Protein AF-A0A959UUU5-F1 (afdb_monomer_lite)

Structure (mmCIF, N/CA/C/O backbone):
data_AF-A0A959UUU5-F1
#
_entry.id   AF-A0A959UUU5-F1
#
loop_
_atom_site.group_PDB
_atom_site.id
_atom_site.type_symbol
_atom_site.label_atom_id
_atom_site.label_alt_id
_atom_site.label_comp_id
_atom_site.label_asym_id
_atom_site.label_entity_id
_atom_site.label_seq_id
_atom_site.pdbx_PDB_ins_code
_atom_site.Cartn_x
_atom_site.Cartn_y
_atom_site.Cartn_z
_atom_site.occupancy
_atom_site.B_iso_or_equiv
_atom_site.auth_seq_id
_atom_site.auth_comp_id
_atom_site.auth_asym_id
_atom_site.auth_atom_id
_atom_site.pdbx_PDB_model_num
ATOM 1 N N . MET A 1 1 ? 49.485 2.337 1.474 1.00 57.94 1 MET A N 1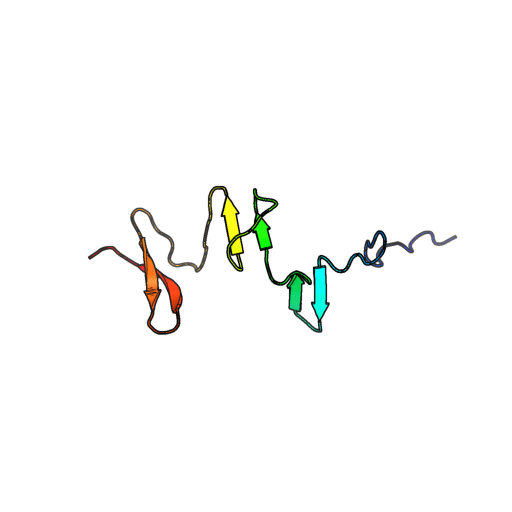
ATOM 2 C CA . MET A 1 1 ? 48.581 1.613 0.556 1.00 57.94 1 MET A CA 1
ATOM 3 C C . MET A 1 1 ? 47.163 1.710 1.120 1.00 57.94 1 MET A C 1
ATOM 5 O O . MET A 1 1 ? 46.872 0.945 2.029 1.00 57.94 1 MET A O 1
ATOM 9 N N . PRO A 1 2 ? 46.316 2.681 0.733 1.00 61.09 2 PRO A N 1
ATOM 10 C CA . PRO A 1 2 ? 44.955 2.755 1.261 1.00 61.09 2 PRO A CA 1
ATOM 11 C C . PRO A 1 2 ? 44.029 1.842 0.442 1.00 61.09 2 PRO A C 1
ATOM 13 O O . PRO A 1 2 ? 43.815 2.062 -0.744 1.00 61.09 2 PRO A O 1
ATOM 16 N N . TYR A 1 3 ? 43.518 0.792 1.078 1.00 71.50 3 TYR A N 1
ATOM 17 C CA . TYR A 1 3 ? 42.630 -0.231 0.510 1.00 71.50 3 TYR A CA 1
ATOM 18 C C . TYR A 1 3 ? 41.181 -0.016 0.965 1.00 71.50 3 TYR A C 1
ATOM 20 O O . TYR A 1 3 ? 40.607 -0.83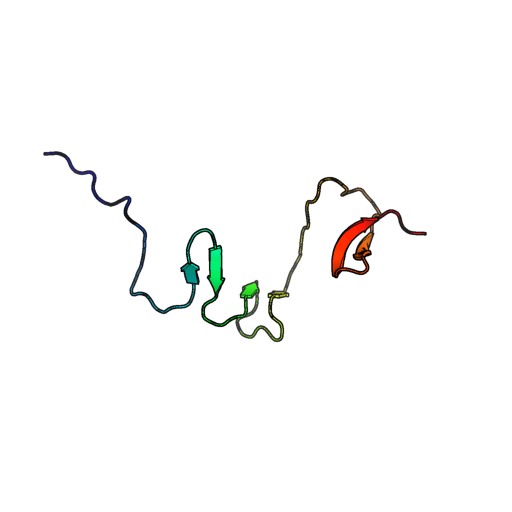9 1.669 1.00 71.50 3 TYR A O 1
ATOM 28 N N . ALA A 1 4 ? 40.566 1.096 0.574 1.00 61.47 4 ALA A N 1
ATOM 29 C CA . ALA A 1 4 ? 39.138 1.284 0.812 1.00 61.47 4 ALA A CA 1
ATOM 30 C C . ALA A 1 4 ? 38.480 1.991 -0.370 1.00 61.47 4 ALA A C 1
ATOM 32 O O . ALA A 1 4 ? 38.163 3.174 -0.310 1.00 61.47 4 ALA A O 1
ATOM 33 N N . LEU A 1 5 ? 38.258 1.240 -1.447 1.00 63.25 5 LEU A N 1
ATOM 34 C CA . LEU A 1 5 ? 37.223 1.590 -2.407 1.00 63.25 5 LEU A CA 1
ATOM 35 C C . LEU A 1 5 ? 36.424 0.331 -2.741 1.00 63.25 5 LEU A C 1
ATOM 37 O O . LEU A 1 5 ? 36.824 -0.459 -3.591 1.00 63.25 5 LEU A O 1
ATOM 41 N N . HIS A 1 6 ? 35.327 0.131 -2.010 1.00 63.66 6 HIS A N 1
ATOM 42 C CA . HIS A 1 6 ? 34.182 -0.639 -2.510 1.00 63.66 6 HIS A CA 1
ATOM 43 C C . HIS A 1 6 ? 32.843 -0.316 -1.829 1.00 63.66 6 HIS A C 1
ATOM 45 O O . HIS A 1 6 ? 31.878 -1.048 -1.997 1.00 63.66 6 HIS A O 1
ATOM 51 N N . ALA A 1 7 ? 32.726 0.804 -1.112 1.00 62.41 7 ALA A N 1
ATOM 52 C CA . ALA A 1 7 ? 31.411 1.317 -0.728 1.00 62.41 7 ALA A CA 1
ATOM 53 C C . ALA A 1 7 ? 30.861 2.216 -1.850 1.00 62.41 7 ALA A C 1
ATOM 55 O O . ALA A 1 7 ? 30.610 3.399 -1.652 1.00 62.41 7 ALA A O 1
ATOM 56 N N . GLY A 1 8 ? 30.764 1.662 -3.054 1.00 61.66 8 GLY A N 1
ATOM 57 C CA . GLY A 1 8 ? 30.077 2.271 -4.184 1.00 61.66 8 GLY A CA 1
ATOM 58 C C . G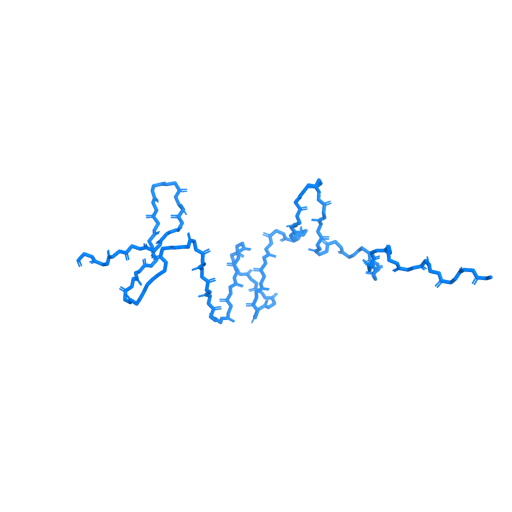LY A 1 8 ? 29.188 1.188 -4.748 1.00 61.66 8 GLY A C 1
ATOM 59 O O . GLY A 1 8 ? 29.699 0.361 -5.485 1.00 61.66 8 GLY A O 1
ATOM 60 N N . THR A 1 9 ? 27.958 1.145 -4.228 1.00 61.12 9 THR A N 1
ATOM 61 C CA . THR A 1 9 ? 26.785 0.383 -4.687 1.00 61.12 9 THR A CA 1
ATOM 62 C C . THR A 1 9 ? 27.087 -0.938 -5.394 1.00 61.12 9 THR A C 1
ATOM 64 O O . THR A 1 9 ? 27.589 -0.970 -6.513 1.00 61.12 9 THR A O 1
ATOM 67 N N . VAL A 1 10 ? 26.708 -2.043 -4.742 1.00 64.31 10 VAL A N 1
ATOM 68 C CA . VAL A 1 10 ? 26.294 -3.265 -5.448 1.00 64.31 10 VAL A CA 1
ATOM 69 C C . VAL A 1 10 ? 25.587 -2.846 -6.731 1.00 64.31 10 VAL A C 1
ATOM 71 O O . VAL A 1 10 ? 24.664 -2.062 -6.603 1.00 64.31 10 VAL A O 1
ATOM 74 N N . ASP A 1 11 ? 26.034 -3.308 -7.898 1.00 65.31 11 ASP A N 1
ATOM 75 C CA . ASP A 1 11 ? 25.111 -3.819 -8.909 1.00 65.31 11 ASP A CA 1
ATOM 76 C C . ASP A 1 11 ? 25.840 -4.782 -9.853 1.00 65.31 11 ASP A C 1
ATOM 78 O O . ASP A 1 11 ? 26.705 -4.451 -10.668 1.00 65.31 11 ASP A O 1
ATOM 82 N N . VAL A 1 12 ? 25.487 -6.049 -9.657 1.00 66.69 12 VAL A N 1
ATOM 83 C CA . VAL A 1 12 ? 25.543 -7.097 -10.666 1.00 66.69 12 VAL A CA 1
ATOM 84 C C . VAL A 1 12 ? 24.652 -6.598 -11.802 1.00 66.69 12 VAL A C 1
ATOM 86 O O . VAL A 1 12 ? 23.457 -6.555 -11.595 1.00 66.69 12 VAL A O 1
ATOM 89 N N . ALA A 1 13 ? 25.251 -6.166 -12.920 1.00 61.88 13 ALA A N 1
ATOM 90 C CA . ALA A 1 13 ? 24.618 -5.745 -14.180 1.00 61.88 13 ALA A CA 1
ATOM 91 C C . ALA A 1 13 ? 23.174 -5.222 -14.060 1.00 61.88 13 ALA A C 1
ATOM 93 O O . ALA A 1 13 ? 22.277 -6.048 -13.989 1.00 61.88 13 ALA A O 1
ATOM 94 N N . ASP A 1 14 ? 22.971 -3.897 -14.139 1.00 71.06 14 ASP A N 1
ATOM 95 C CA . ASP A 1 14 ? 21.653 -3.236 -14.221 1.00 71.06 14 ASP A CA 1
ATOM 96 C C . ASP A 1 14 ? 20.647 -4.046 -15.065 1.00 71.06 14 ASP A C 1
ATOM 98 O O . ASP A 1 14 ? 20.567 -3.901 -16.288 1.00 71.06 14 ASP A O 1
ATOM 102 N N . ASP A 1 15 ? 19.873 -4.915 -14.421 1.00 75.62 15 ASP A N 1
ATOM 103 C CA . ASP A 1 15 ? 18.839 -5.730 -15.061 1.00 75.62 15 ASP A CA 1
ATOM 104 C C . ASP A 1 15 ? 17.484 -5.006 -15.062 1.00 75.62 15 ASP A C 1
ATOM 106 O O . ASP A 1 15 ? 16.529 -5.449 -15.700 1.00 75.62 15 ASP A O 1
ATOM 110 N N . GLY A 1 16 ? 17.435 -3.822 -14.438 1.00 80.31 16 GLY A N 1
ATOM 111 C CA . GLY A 1 16 ? 16.300 -2.905 -14.447 1.00 80.31 16 GLY A CA 1
ATOM 112 C C . GLY A 1 16 ? 15.210 -3.253 -13.438 1.00 80.31 16 GLY A C 1
ATOM 113 O O . GLY A 1 16 ? 14.168 -2.592 -13.430 1.00 80.31 16 GLY A O 1
ATOM 114 N N . ASP A 1 17 ? 15.426 -4.247 -12.574 1.00 83.75 17 ASP A N 1
ATOM 115 C CA . ASP A 1 17 ? 14.398 -4.690 -11.634 1.00 83.75 17 ASP A CA 1
ATOM 116 C C . ASP A 1 17 ? 14.100 -3.644 -10.552 1.00 83.75 17 ASP A C 1
ATOM 118 O O . ASP A 1 17 ? 12.926 -3.416 -10.232 1.00 83.75 17 ASP A O 1
ATOM 122 N N . TRP A 1 18 ? 15.126 -2.950 -10.049 1.00 88.00 18 TRP A N 1
ATOM 123 C CA . TRP A 1 18 ? 15.003 -1.849 -9.092 1.00 88.00 18 TRP A CA 1
ATOM 124 C C . TRP A 1 18 ? 15.593 -0.564 -9.664 1.00 88.00 18 TRP A C 1
ATOM 126 O O . TRP A 1 18 ? 16.784 -0.469 -9.936 1.00 88.00 18 TRP A O 1
ATOM 136 N N . VAL A 1 19 ? 14.744 0.447 -9.831 1.00 87.44 19 VAL A N 1
ATOM 137 C CA . VAL A 1 19 ? 15.109 1.742 -10.405 1.00 87.44 19 VAL A CA 1
ATOM 138 C C . VAL A 1 19 ? 15.124 2.797 -9.307 1.00 87.44 19 VAL A C 1
ATOM 140 O O . VAL A 1 19 ? 14.129 2.993 -8.600 1.00 87.44 19 VAL A O 1
ATOM 143 N N . VAL A 1 20 ? 16.241 3.516 -9.201 1.00 88.19 20 VAL A N 1
ATOM 144 C CA . VAL A 1 20 ? 16.365 4.717 -8.369 1.00 88.19 20 VAL A CA 1
ATOM 145 C C . VAL A 1 20 ? 16.155 5.953 -9.246 1.00 88.19 20 VAL A C 1
ATOM 147 O O . VAL A 1 20 ? 16.879 6.156 -10.218 1.00 88.19 20 VAL A O 1
ATOM 150 N N . ASN A 1 21 ? 15.166 6.788 -8.920 1.00 86.12 21 ASN A N 1
ATOM 151 C CA . ASN A 1 21 ? 14.913 8.059 -9.606 1.00 86.12 21 ASN A CA 1
ATOM 152 C C . ASN A 1 21 ? 14.724 9.184 -8.581 1.00 86.12 21 ASN A C 1
ATOM 154 O O . ASN A 1 21 ? 13.694 9.248 -7.901 1.00 86.12 21 ASN A O 1
ATOM 158 N N . GLY A 1 22 ? 15.730 10.055 -8.462 1.00 88.50 22 GLY A N 1
ATOM 159 C CA . GLY A 1 22 ? 15.805 11.032 -7.376 1.00 88.50 22 GLY A CA 1
ATOM 160 C C . GLY A 1 22 ? 15.782 10.324 -6.020 1.00 88.50 22 GLY A C 1
ATOM 161 O O . GLY A 1 22 ? 16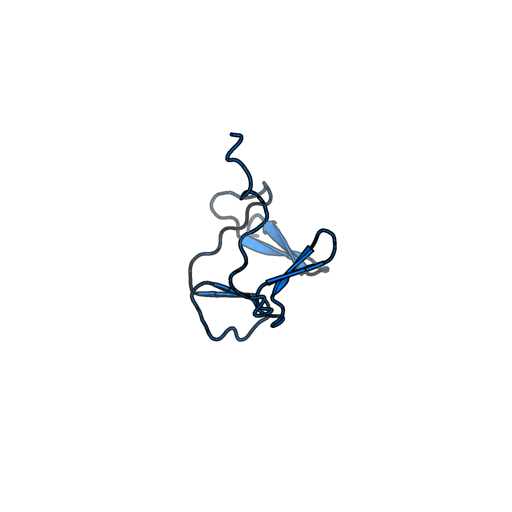.599 9.442 -5.773 1.00 88.50 22 GLY A O 1
ATOM 162 N N . ASP A 1 23 ? 14.796 10.664 -5.190 1.00 90.94 23 ASP A N 1
ATOM 163 C CA . ASP A 1 23 ? 14.608 10.093 -3.848 1.00 90.94 23 ASP A CA 1
ATOM 164 C C . ASP A 1 23 ? 13.712 8.838 -3.831 1.00 90.94 23 ASP A C 1
ATOM 166 O O . ASP A 1 23 ? 13.346 8.340 -2.765 1.00 90.94 23 ASP A O 1
ATOM 170 N N . THR A 1 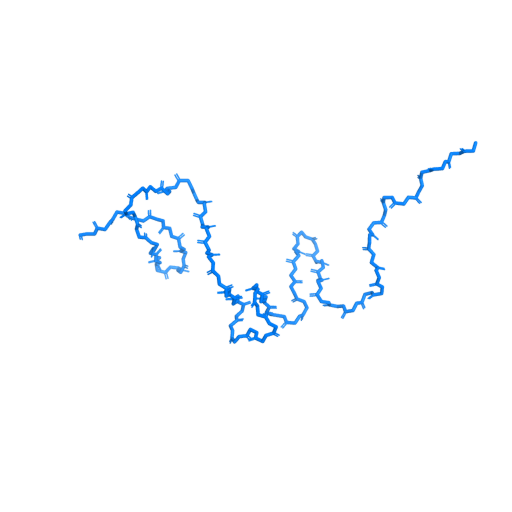24 ? 13.309 8.326 -5.000 1.00 87.00 24 THR A N 1
ATOM 171 C CA . THR A 1 24 ? 12.414 7.164 -5.102 1.00 87.00 24 THR A CA 1
ATOM 172 C C . THR A 1 24 ? 13.169 5.902 -5.500 1.00 87.00 24 THR A C 1
ATOM 174 O O . THR A 1 24 ? 13.981 5.924 -6.420 1.00 87.00 24 THR A O 1
ATOM 177 N N . LEU A 1 25 ? 12.843 4.786 -4.847 1.00 88.75 25 LEU A N 1
ATOM 178 C CA . LEU A 1 25 ? 13.215 3.428 -5.244 1.00 88.75 25 LEU A CA 1
ATOM 179 C C . LEU A 1 25 ? 11.932 2.689 -5.632 1.00 88.75 25 LEU A C 1
ATOM 181 O O . LEU A 1 25 ? 11.011 2.595 -4.819 1.00 88.75 25 LEU A O 1
ATOM 185 N N . HIS A 1 26 ? 11.845 2.180 -6.859 1.00 88.75 26 HIS A N 1
ATOM 186 C CA . HIS A 1 26 ? 10.659 1.466 -7.340 1.00 88.75 26 HIS A CA 1
ATOM 187 C C . HIS A 1 26 ? 11.026 0.318 -8.278 1.00 88.75 26 HIS A C 1
ATOM 189 O O . HIS A 1 26 ? 12.119 0.280 -8.832 1.00 88.75 26 HIS A O 1
ATOM 195 N N . SER A 1 27 ? 10.098 -0.622 -8.469 1.00 89.31 27 SER A N 1
ATOM 196 C CA . SER A 1 27 ? 10.305 -1.697 -9.439 1.00 89.31 27 SER A CA 1
ATOM 197 C C . SER A 1 27 ? 10.187 -1.172 -10.871 1.00 89.31 27 SER A C 1
ATOM 199 O O . SER A 1 27 ? 9.170 -0.556 -11.213 1.00 89.31 27 SER A O 1
ATOM 201 N N . GLY A 1 28 ? 11.160 -1.489 -11.731 1.00 85.00 28 GLY A N 1
ATOM 202 C CA . GLY A 1 28 ? 11.082 -1.189 -13.169 1.00 85.00 28 GLY A CA 1
ATOM 203 C C . GLY A 1 28 ? 9.925 -1.914 -13.871 1.00 85.00 28 GLY A C 1
ATOM 204 O O . GLY A 1 28 ? 9.332 -1.396 -14.819 1.00 85.00 28 GLY A O 1
ATOM 205 N N . ASN A 1 29 ? 9.503 -3.058 -13.323 1.00 84.56 29 ASN A N 1
ATOM 206 C CA . ASN A 1 29 ? 8.394 -3.878 -13.818 1.00 84.56 29 ASN A CA 1
ATOM 207 C C . ASN A 1 29 ? 7.013 -3.443 -13.280 1.00 84.56 29 ASN A C 1
ATOM 209 O O . ASN A 1 29 ? 6.009 -4.119 -13.519 1.00 84.56 29 ASN A O 1
ATOM 213 N N . LYS A 1 30 ? 6.934 -2.301 -12.576 1.00 86.88 30 LYS A N 1
ATOM 214 C CA . LYS A 1 30 ? 5.701 -1.673 -12.045 1.00 86.88 30 LYS A CA 1
ATOM 215 C C . LYS A 1 30 ? 4.908 -2.504 -11.025 1.00 86.88 30 LYS A C 1
ATOM 217 O O . LYS A 1 30 ? 3.819 -2.086 -10.631 1.00 86.88 30 LYS A O 1
ATOM 222 N N . ARG A 1 31 ? 5.407 -3.667 -10.601 1.00 92.69 31 ARG A N 1
ATOM 223 C CA . ARG A 1 31 ? 4.769 -4.540 -9.606 1.00 92.69 31 ARG A CA 1
ATOM 224 C C 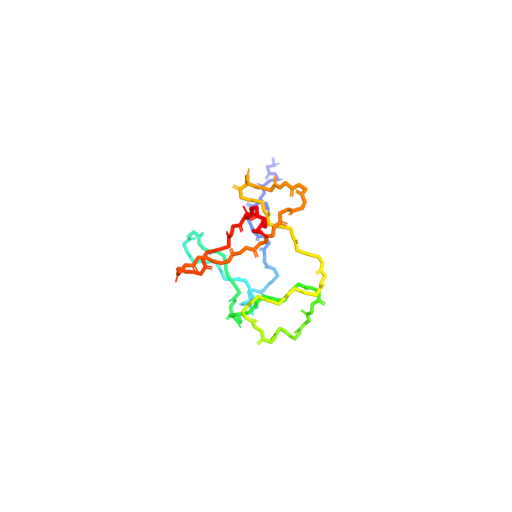. ARG A 1 31 ? 5.804 -5.069 -8.628 1.00 92.69 31 ARG A C 1
ATOM 226 O O . ARG A 1 31 ? 6.920 -5.382 -9.023 1.00 92.69 31 ARG A O 1
ATOM 233 N N . VAL A 1 32 ? 5.405 -5.216 -7.372 1.00 93.69 32 VAL A N 1
ATOM 234 C CA . VAL A 1 32 ? 6.229 -5.787 -6.306 1.00 93.69 32 VAL A CA 1
ATOM 235 C C . VAL A 1 32 ? 5.523 -7.022 -5.754 1.00 93.69 32 VAL A C 1
ATOM 237 O O . VAL A 1 32 ? 4.412 -6.933 -5.231 1.00 93.69 32 VAL A O 1
ATOM 240 N N . GLY A 1 33 ? 6.168 -8.180 -5.886 1.00 94.12 33 GLY A N 1
ATOM 241 C CA . GLY A 1 33 ? 5.740 -9.434 -5.269 1.00 94.12 33 GLY A CA 1
ATOM 242 C C . GLY A 1 33 ? 6.576 -9.745 -4.029 1.00 94.12 33 GLY A C 1
ATOM 243 O O . GLY A 1 33 ? 7.802 -9.721 -4.092 1.00 94.12 33 GLY A O 1
ATOM 244 N N . ILE A 1 34 ? 5.931 -10.063 -2.906 1.00 95.56 34 ILE A N 1
ATOM 245 C CA . ILE A 1 34 ? 6.583 -10.587 -1.697 1.00 95.56 34 ILE A CA 1
ATOM 246 C C . ILE A 1 34 ? 6.022 -11.985 -1.450 1.00 95.56 34 ILE A C 1
ATOM 248 O O . ILE A 1 34 ? 4.823 -12.143 -1.235 1.00 95.56 34 ILE A O 1
ATOM 252 N N . GLY A 1 35 ? 6.871 -13.011 -1.522 1.00 96.12 35 GLY A N 1
ATOM 253 C CA . GLY A 1 35 ? 6.431 -14.411 -1.427 1.00 96.12 35 GLY A CA 1
ATOM 254 C C . GLY A 1 35 ? 5.741 -14.952 -2.690 1.00 96.12 35 GLY A C 1
ATOM 255 O O . GLY A 1 35 ? 5.225 -16.065 -2.669 1.00 96.12 35 GLY A O 1
ATOM 256 N N . THR A 1 36 ? 5.745 -14.199 -3.796 1.00 95.69 36 THR A N 1
ATOM 257 C CA . THR A 1 36 ? 5.250 -14.632 -5.113 1.00 95.69 36 THR A CA 1
ATOM 258 C C . THR A 1 36 ? 6.129 -14.081 -6.235 1.00 95.69 36 THR A C 1
ATOM 260 O O . THR A 1 36 ? 6.586 -12.943 -6.159 1.00 95.69 36 THR A O 1
ATOM 263 N N . ALA A 1 37 ? 6.340 -14.875 -7.288 1.00 93.88 37 ALA A N 1
ATOM 264 C CA . ALA A 1 37 ? 7.023 -14.448 -8.514 1.00 93.88 37 ALA A CA 1
ATOM 265 C C . ALA A 1 37 ? 6.050 -13.935 -9.594 1.00 93.88 37 ALA A C 1
ATOM 267 O O . ALA A 1 37 ? 6.480 -13.399 -10.611 1.00 93.88 37 ALA A O 1
ATOM 268 N N . ALA A 1 38 ? 4.740 -14.100 -9.386 1.00 94.12 38 ALA A N 1
ATOM 269 C CA . ALA A 1 38 ? 3.697 -13.713 -10.334 1.00 94.12 38 ALA A CA 1
ATOM 270 C C . ALA A 1 38 ? 2.671 -12.787 -9.653 1.00 94.12 38 ALA A C 1
ATOM 272 O O . ALA A 1 38 ? 1.559 -13.221 -9.347 1.00 94.12 38 ALA A O 1
ATOM 273 N N . PRO A 1 39 ? 3.031 -11.521 -9.368 1.00 95.50 39 PRO A N 1
ATOM 274 C CA . PRO A 1 39 ? 2.106 -10.560 -8.779 1.00 95.50 39 PRO A CA 1
ATOM 275 C C . PRO A 1 39 ? 0.982 -10.197 -9.765 1.00 95.50 39 PRO A C 1
ATOM 277 O O . PRO A 1 39 ? 1.224 -9.795 -10.910 1.00 95.50 39 PRO A O 1
ATOM 280 N N . ASP A 1 40 ? -0.262 -10.299 -9.306 1.00 96.31 40 ASP A N 1
ATOM 281 C CA . ASP A 1 40 ? -1.479 -9.928 -10.048 1.00 96.31 40 ASP A CA 1
ATOM 282 C C . ASP A 1 40 ? -1.904 -8.458 -9.850 1.00 96.31 40 ASP A C 1
ATOM 284 O O . ASP A 1 40 ? -2.682 -7.921 -10.638 1.00 96.31 40 ASP A O 1
ATOM 288 N N . THR A 1 41 ? -1.339 -7.787 -8.850 1.00 95.38 41 THR A N 1
ATOM 289 C CA . THR A 1 41 ? -1.593 -6.393 -8.467 1.00 95.38 41 THR A CA 1
ATOM 290 C C . THR A 1 41 ? -0.273 -5.632 -8.310 1.00 95.38 41 THR A C 1
ATOM 292 O O . THR A 1 41 ? 0.809 -6.217 -8.389 1.00 95.38 41 THR A O 1
ATOM 295 N N . THR A 1 42 ? -0.333 -4.308 -8.127 1.00 94.38 42 THR A N 1
ATOM 296 C CA . THR A 1 42 ? 0.869 -3.466 -7.962 1.00 94.38 42 THR A CA 1
ATOM 297 C C . THR A 1 42 ? 1.718 -3.893 -6.763 1.00 94.38 42 THR A C 1
ATOM 299 O O . THR A 1 42 ? 2.942 -3.896 -6.855 1.00 94.38 42 THR A O 1
ATOM 302 N N . LEU A 1 43 ? 1.081 -4.295 -5.663 1.00 94.81 43 LEU A N 1
ATOM 303 C CA . LEU A 1 43 ? 1.732 -4.889 -4.501 1.00 94.81 43 LEU A CA 1
ATOM 304 C C . LEU A 1 43 ? 0.993 -6.180 -4.143 1.00 94.81 43 LEU A C 1
ATOM 306 O O . LEU A 1 43 ? -0.142 -6.121 -3.678 1.00 94.81 43 LEU A O 1
ATOM 310 N N . HIS A 1 44 ? 1.646 -7.326 -4.330 1.00 96.31 44 HIS A N 1
ATOM 311 C CA . HIS A 1 44 ? 1.104 -8.637 -3.975 1.00 96.31 44 HIS A CA 1
ATOM 312 C C . HIS A 1 44 ? 1.963 -9.261 -2.875 1.00 96.31 44 HIS A C 1
ATOM 314 O O . HIS A 1 44 ? 3.137 -9.563 -3.093 1.00 96.31 44 HIS A O 1
ATOM 320 N N . VAL A 1 45 ? 1.374 -9.505 -1.704 1.00 96.44 45 VAL A N 1
ATOM 321 C CA . VAL A 1 45 ? 2.049 -10.163 -0.577 1.00 96.44 45 VAL A CA 1
ATOM 322 C C . VAL A 1 45 ? 1.390 -11.510 -0.297 1.00 96.44 45 VAL A C 1
ATOM 324 O O . VAL A 1 45 ? 0.243 -11.565 0.136 1.00 96.44 45 VAL A O 1
ATOM 327 N N . VAL A 1 46 ? 2.128 -12.599 -0.510 1.00 97.38 46 VAL A N 1
ATOM 328 C CA . VAL A 1 46 ? 1.751 -13.941 -0.052 1.00 97.38 46 VAL A CA 1
ATOM 329 C C . VAL A 1 46 ? 2.397 -14.162 1.312 1.00 97.38 46 VAL A C 1
ATOM 331 O O . VAL A 1 46 ? 3.568 -14.525 1.413 1.00 97.38 46 VAL A O 1
ATOM 334 N N . GLY A 1 47 ? 1.643 -13.894 2.376 1.00 96.19 47 GLY A N 1
ATOM 335 C CA . GLY A 1 47 ? 2.122 -14.007 3.752 1.00 96.19 47 GLY A CA 1
ATOM 336 C C . GLY A 1 47 ? 1.475 -12.987 4.685 1.00 96.19 47 GLY A C 1
ATOM 337 O O . GLY A 1 47 ? 0.411 -12.444 4.398 1.00 96.19 47 GLY A O 1
ATOM 338 N N . GLY A 1 48 ? 2.120 -12.741 5.825 1.00 93.81 48 GLY A N 1
ATOM 339 C CA . GLY A 1 48 ? 1.683 -11.722 6.777 1.00 93.81 48 GLY A CA 1
ATOM 340 C C . GLY A 1 48 ? 2.087 -10.313 6.343 1.00 93.81 48 GLY A C 1
ATOM 341 O O . GLY A 1 48 ? 3.175 -10.103 5.812 1.00 93.81 48 GLY A O 1
ATOM 342 N N . PHE A 1 49 ? 1.233 -9.336 6.642 1.00 94.44 49 PHE A N 1
ATOM 343 C CA . PHE A 1 49 ? 1.500 -7.912 6.458 1.00 94.44 49 PHE A CA 1
ATOM 344 C C . PHE A 1 49 ? 1.348 -7.188 7.800 1.00 94.44 49 PHE A C 1
ATOM 346 O O . PHE A 1 49 ? 0.360 -7.385 8.508 1.00 94.44 49 PHE A O 1
ATOM 353 N N . LYS A 1 50 ? 2.331 -6.353 8.163 1.00 94.88 50 LYS A N 1
ATOM 354 C CA . LYS A 1 50 ? 2.294 -5.518 9.371 1.00 94.88 50 LYS A CA 1
ATOM 355 C C . LYS A 1 50 ? 2.417 -4.048 8.982 1.00 94.88 50 LYS A C 1
ATOM 357 O O . LYS A 1 50 ? 3.489 -3.610 8.575 1.00 94.88 50 LYS A O 1
ATOM 362 N N . TYR A 1 51 ? 1.345 -3.289 9.185 1.00 95.94 51 TYR A N 1
ATOM 363 C CA . TYR A 1 51 ? 1.316 -1.841 8.982 1.00 95.94 51 TYR A CA 1
ATOM 364 C C . TYR A 1 51 ? 1.454 -1.094 10.312 1.00 95.94 51 TYR A C 1
ATOM 366 O O . TYR A 1 51 ? 0.646 -1.305 11.220 1.00 95.94 51 TYR A O 1
ATOM 374 N N . GLN A 1 52 ? 2.483 -0.250 10.433 1.00 96.75 52 GLN A N 1
ATOM 375 C CA . GLN A 1 52 ? 2.769 0.557 11.624 1.00 96.75 52 GLN A CA 1
ATOM 376 C C . GLN A 1 52 ? 2.702 2.061 11.313 1.00 96.75 52 GLN A C 1
ATOM 378 O O . GLN A 1 52 ? 3.667 2.637 10.832 1.00 96.75 52 GLN A O 1
ATOM 383 N N . ASP A 1 53 ? 1.557 2.668 11.610 1.00 95.44 53 ASP A N 1
ATOM 384 C CA . ASP A 1 53 ? 1.242 4.104 11.566 1.00 95.44 53 ASP A CA 1
ATOM 385 C C . ASP A 1 53 ? 1.185 4.783 12.958 1.00 95.44 53 ASP A C 1
ATOM 387 O O . ASP A 1 53 ? 0.930 5.979 13.049 1.00 95.44 53 ASP A O 1
ATOM 391 N N . GLY A 1 54 ? 1.403 4.039 14.052 1.00 96.94 54 GLY A N 1
ATOM 392 C CA . GLY A 1 54 ? 1.327 4.543 15.432 1.00 96.94 54 GLY A CA 1
ATOM 393 C C . GLY A 1 54 ? -0.040 4.400 16.113 1.00 96.94 54 GLY A C 1
ATOM 394 O O . GLY A 1 54 ? -0.145 4.622 17.318 1.00 96.94 54 GLY A O 1
ATOM 395 N N . THR A 1 55 ? -1.077 3.983 15.387 1.00 96.06 55 THR A N 1
ATOM 396 C CA . THR A 1 55 ? -2.442 3.766 15.902 1.00 96.06 55 THR A CA 1
ATOM 397 C C . THR A 1 55 ? -2.812 2.285 16.057 1.00 96.06 55 THR A C 1
ATOM 399 O O . THR A 1 55 ? -3.967 1.953 16.328 1.00 96.06 55 THR A O 1
ATOM 402 N N . GLN A 1 56 ? -1.836 1.376 15.928 1.00 97.44 56 GLN A N 1
ATOM 403 C CA . GLN A 1 56 ? -2.025 -0.067 16.132 1.00 97.44 56 GLN A CA 1
ATOM 404 C C . GLN A 1 56 ? -2.470 -0.344 17.572 1.00 97.44 56 GLN A C 1
ATOM 406 O O . GLN A 1 56 ? -1.878 0.174 18.517 1.00 97.44 56 GLN A O 1
ATOM 411 N N . ALA A 1 57 ? -3.439 -1.238 17.755 1.00 96.31 57 ALA A N 1
ATOM 412 C CA . ALA A 1 57 ? -3.787 -1.800 19.058 1.00 96.31 57 ALA A CA 1
ATOM 413 C C . ALA A 1 57 ? -4.488 -3.155 18.886 1.00 96.31 57 ALA A C 1
ATOM 415 O O . ALA A 1 57 ? -4.931 -3.492 17.785 1.00 96.31 57 ALA A O 1
ATOM 416 N N . ASP A 1 58 ? -4.591 -3.921 19.977 1.00 97.06 58 ASP A N 1
ATOM 417 C CA . ASP A 1 58 ? -5.370 -5.163 19.995 1.00 97.06 58 ASP A CA 1
ATOM 418 C C . ASP A 1 58 ? -6.810 -4.902 19.521 1.00 97.06 58 ASP A C 1
ATOM 420 O O . ASP A 1 58 ? -7.416 -3.890 19.884 1.00 97.06 58 ASP A O 1
ATOM 424 N N . LYS A 1 59 ? -7.343 -5.815 18.701 1.00 96.00 59 LYS A N 1
ATOM 425 C CA . LYS A 1 59 ? -8.710 -5.781 18.136 1.00 96.00 59 LYS A CA 1
ATOM 426 C C . LYS A 1 59 ? -9.052 -4.586 17.234 1.00 96.00 59 LYS A C 1
ATOM 428 O O . LYS A 1 59 ? -10.229 -4.378 16.952 1.00 96.00 59 LYS A O 1
ATOM 433 N N . ARG A 1 60 ? -8.075 -3.818 16.746 1.00 97.44 60 ARG A N 1
ATOM 434 C CA . ARG A 1 60 ? -8.329 -2.816 15.697 1.00 97.44 60 ARG A CA 1
ATOM 435 C C . ARG A 1 60 ? -8.427 -3.448 14.313 1.00 97.44 60 ARG A C 1
ATOM 437 O O . ARG A 1 60 ? -7.818 -4.484 14.047 1.00 97.44 60 ARG A O 1
ATOM 444 N N . ILE A 1 61 ? -9.162 -2.781 13.429 1.00 96.06 61 ILE A N 1
ATOM 445 C CA . ILE A 1 61 ? -9.311 -3.154 12.020 1.00 96.06 61 ILE A CA 1
ATOM 446 C C . ILE A 1 61 ? -8.608 -2.132 11.129 1.00 96.06 61 ILE A C 1
ATOM 448 O O . ILE A 1 61 ? -8.578 -0.943 11.443 1.00 96.06 61 ILE A O 1
ATOM 452 N N . LEU A 1 62 ? -8.018 -2.600 10.030 1.00 96.50 62 LEU A N 1
ATOM 453 C CA . LEU A 1 62 ? -7.451 -1.723 9.012 1.00 96.50 62 LEU A CA 1
ATOM 454 C C . LEU A 1 62 ? -8.586 -1.242 8.105 1.00 96.50 62 LEU A C 1
ATOM 456 O O . LEU A 1 62 ? -9.265 -2.064 7.488 1.00 96.50 62 LEU A O 1
ATOM 460 N N . THR A 1 63 ? -8.790 0.067 8.023 1.00 95.31 63 THR A N 1
ATOM 461 C CA . THR A 1 63 ? -9.856 0.683 7.219 1.00 95.31 63 THR A CA 1
ATOM 462 C C . THR A 1 63 ? -9.279 1.690 6.236 1.00 95.31 63 THR A C 1
ATOM 464 O O . THR A 1 63 ? -8.256 2.312 6.527 1.00 95.31 63 THR A O 1
ATOM 467 N N . SER A 1 64 ? -9.956 1.878 5.103 1.00 96.69 64 SER A N 1
ATOM 468 C CA . SER A 1 64 ? -9.644 2.924 4.125 1.00 96.69 64 SER A CA 1
ATOM 469 C C . SER A 1 64 ? -10.488 4.179 4.349 1.00 96.69 64 SER A C 1
ATOM 471 O O . SER A 1 64 ? -11.685 4.065 4.621 1.00 96.69 64 SER A O 1
ATOM 473 N N . ASP A 1 65 ? -9.897 5.358 4.165 1.00 95.25 65 ASP A N 1
ATOM 474 C CA . ASP A 1 65 ? -10.637 6.621 4.037 1.00 95.25 65 ASP A CA 1
ATOM 475 C C . ASP A 1 65 ? -11.083 6.897 2.580 1.00 95.25 65 ASP A C 1
ATOM 477 O O . ASP A 1 65 ? -10.940 6.047 1.697 1.00 95.25 65 ASP A O 1
ATOM 481 N N . ALA A 1 66 ? -11.655 8.082 2.326 1.00 97.81 66 ALA A N 1
ATOM 482 C CA . ALA A 1 66 ? -12.128 8.489 0.997 1.00 97.81 66 ALA A CA 1
ATOM 483 C C . ALA A 1 66 ? -10.999 8.681 -0.033 1.00 97.81 66 ALA A C 1
ATOM 485 O O . ALA A 1 66 ? -11.252 8.570 -1.233 1.00 97.81 66 ALA A O 1
ATOM 486 N N . ASP A 1 67 ? -9.775 8.932 0.432 1.00 97.81 67 ASP A N 1
ATOM 487 C CA . ASP A 1 67 ? -8.583 9.100 -0.402 1.00 97.81 67 ASP A CA 1
ATOM 488 C C . ASP A 1 67 ? -7.821 7.770 -0.582 1.00 97.81 67 ASP A C 1
ATOM 490 O O . ASP A 1 67 ? -6.841 7.699 -1.326 1.00 97.81 67 ASP A O 1
ATOM 494 N N . GLY A 1 68 ? -8.288 6.694 0.064 1.00 95.56 68 GLY A N 1
ATOM 495 C CA . GLY A 1 68 ? -7.705 5.358 -0.005 1.00 95.56 68 GLY A CA 1
ATOM 496 C C . GLY A 1 68 ? -6.539 5.129 0.959 1.00 95.56 68 GLY A C 1
ATOM 497 O O . GLY A 1 68 ? -5.852 4.111 0.835 1.00 95.56 68 GLY A O 1
ATOM 498 N N . ASN A 1 69 ? -6.304 6.023 1.924 1.00 95.94 69 ASN A N 1
ATOM 499 C CA . ASN A 1 69 ? -5.278 5.801 2.939 1.00 95.94 69 ASN A CA 1
ATOM 500 C C . ASN A 1 69 ? -5.747 4.744 3.935 1.00 95.94 69 ASN A C 1
ATOM 502 O O . ASN A 1 69 ? -6.885 4.764 4.406 1.00 95.94 69 ASN A O 1
ATOM 506 N N . ALA A 1 70 ? -4.842 3.837 4.289 1.00 96.50 70 ALA A N 1
ATOM 507 C CA . ALA A 1 70 ? -5.090 2.838 5.312 1.00 96.50 70 ALA A CA 1
ATOM 508 C C . ALA A 1 70 ? -4.754 3.403 6.700 1.00 96.50 70 ALA A C 1
ATOM 510 O O . ALA A 1 70 ? -3.710 4.026 6.876 1.00 96.50 70 ALA A O 1
ATOM 511 N N . SER A 1 71 ? -5.607 3.153 7.692 1.00 96.50 71 SER A N 1
ATOM 512 C CA . SER A 1 71 ? -5.315 3.431 9.107 1.00 96.50 71 SER A CA 1
ATOM 513 C C . SER A 1 71 ? -5.997 2.419 10.025 1.00 96.50 71 SER A C 1
ATOM 515 O O . SER A 1 71 ? -6.977 1.776 9.633 1.00 96.50 71 SER A O 1
ATOM 517 N N . TRP A 1 72 ? -5.480 2.245 11.244 1.00 97.69 72 TRP A N 1
ATOM 518 C CA . TRP A 1 72 ? -6.103 1.358 12.230 1.00 97.69 72 TRP A CA 1
ATOM 519 C C . TRP A 1 72 ? -7.216 2.070 12.997 1.00 97.69 72 TRP A C 1
ATOM 521 O O . TRP A 1 72 ? -6.950 3.004 13.753 1.00 97.69 72 TRP A O 1
ATOM 531 N N . GLN A 1 73 ? -8.446 1.568 12.899 1.00 96.56 73 GLN A N 1
ATOM 532 C CA . GLN A 1 73 ? -9.617 2.129 13.580 1.00 96.56 73 GLN A CA 1
ATOM 533 C C . GLN A 1 73 ? -10.201 1.153 14.609 1.00 96.56 73 GLN A C 1
ATOM 535 O O . GLN A 1 73 ? -9.974 -0.062 14.555 1.00 96.56 73 GLN A O 1
ATOM 540 N N . VAL A 1 74 ? -10.916 1.703 15.594 1.00 95.69 74 VAL A N 1
ATOM 541 C CA . VAL A 1 74 ? -11.726 0.904 16.526 1.00 95.69 74 VAL A CA 1
ATOM 542 C C . VAL A 1 74 ? -12.919 0.345 15.739 1.00 95.69 74 VAL A C 1
ATOM 544 O O . VAL A 1 74 ? -13.514 1.110 14.986 1.00 95.69 74 VAL A O 1
ATOM 547 N N . PRO A 1 75 ? -13.256 -0.951 15.863 1.00 92.62 75 PRO A N 1
ATOM 548 C CA . PRO A 1 75 ? -14.462 -1.493 15.240 1.00 92.62 75 PRO A CA 1
ATOM 549 C C . PRO A 1 75 ? -15.725 -0.849 15.831 1.00 92.62 75 PRO A C 1
ATOM 551 O O . PRO A 1 75 ? -15.781 -0.664 17.049 1.00 92.62 75 PRO A O 1
ATOM 554 N N . ASP A 1 76 ? -16.712 -0.553 14.983 1.00 85.19 76 ASP A N 1
ATOM 555 C CA . ASP A 1 76 ? -18.048 -0.085 15.393 1.00 85.19 76 ASP A CA 1
ATOM 556 C C . ASP A 1 76 ? -18.903 -1.195 16.034 1.00 85.19 76 ASP A C 1
ATOM 558 O O . ASP A 1 76 ? -18.769 -2.377 15.625 1.00 85.19 76 ASP A O 1
#

Secondary structure (DSSP, 8-state):
-------S---SS--SSEEEETTEEEETTS-EEES-SS-SSSEEESS-----SS---TT-EEEE-TT--EEEE---

pLDDT: mean 87.73, std 12.27, range [57.94, 97.81]

Radius of gyration: 18.91 Å; chains: 1; bounding box: 67×26×35 Å

Foldseek 3Di:
DDPDPDPPDDDPPPPQQWDDDPPDIAGSVQADEDPDPDDPDNYHYDDDDDDDPPQDDPQWDWDQDPVGDTDTDHDD

Sequence (76 aa):
MPYALHAGTVDVADDGDWVVNGDTLHSGNKRVGIGTAAPDTTLHVVGGFKYQDGTQADKRILTSDADGNASWQVPD